Protein AF-X1K268-F1 (afdb_monomer_lite)

Foldseek 3Di:
DDPVVVCVVLVWPDWDFDQDPVVRDTDIDTHNDDCPDPD

Organism: NCBI:txid412755

Structure (mmCIF, N/CA/C/O backbone):
data_AF-X1K268-F1
#
_entry.id   AF-X1K268-F1
#
loop_
_atom_site.group_PDB
_atom_site.id
_atom_site.type_symbol
_atom_site.label_atom_id
_atom_site.label_alt_id
_atom_site.label_comp_id
_atom_site.label_asym_id
_atom_site.label_entity_id
_atom_site.label_seq_id
_atom_site.pdbx_PDB_ins_code
_atom_site.Cartn_x
_atom_site.Cartn_y
_atom_site.Cartn_z
_atom_site.occupancy
_atom_site.B_iso_or_equiv
_atom_site.auth_seq_id
_atom_site.auth_comp_id
_atom_site.auth_asym_id
_atom_site.auth_atom_id
_atom_site.pdbx_PDB_model_num
ATOM 1 N N . MET A 1 1 ? 5.047 12.663 5.336 1.00 62.53 1 MET A N 1
ATOM 2 C CA . MET A 1 1 ? 5.194 11.241 4.967 1.00 62.53 1 MET A CA 1
ATOM 3 C C . MET A 1 1 ? 4.516 11.088 3.621 1.00 62.53 1 MET A C 1
ATOM 5 O O . MET A 1 1 ? 3.295 11.119 3.582 1.00 62.53 1 MET A O 1
ATOM 9 N N . ASP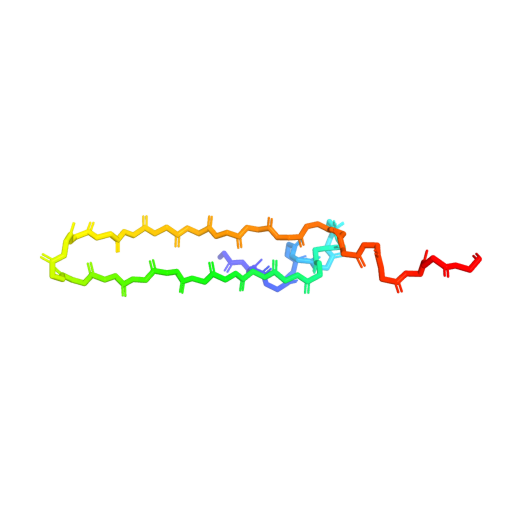 A 1 2 ? 5.285 11.064 2.536 1.00 88.69 2 ASP A N 1
ATOM 10 C CA . ASP A 1 2 ? 4.738 10.902 1.187 1.00 88.69 2 ASP A CA 1
ATOM 11 C C . ASP A 1 2 ? 4.812 9.423 0.806 1.00 88.69 2 ASP A C 1
ATOM 13 O O . ASP A 1 2 ? 5.881 8.903 0.487 1.00 88.69 2 ASP A O 1
ATOM 17 N N . ILE A 1 3 ? 3.694 8.716 0.966 1.00 87.06 3 ILE A N 1
ATOM 18 C CA . ILE A 1 3 ? 3.643 7.277 0.705 1.00 87.06 3 ILE A CA 1
ATOM 19 C C . ILE A 1 3 ? 3.722 6.980 -0.789 1.00 87.06 3 ILE A C 1
ATOM 21 O O . ILE A 1 3 ? 4.383 6.023 -1.171 1.00 8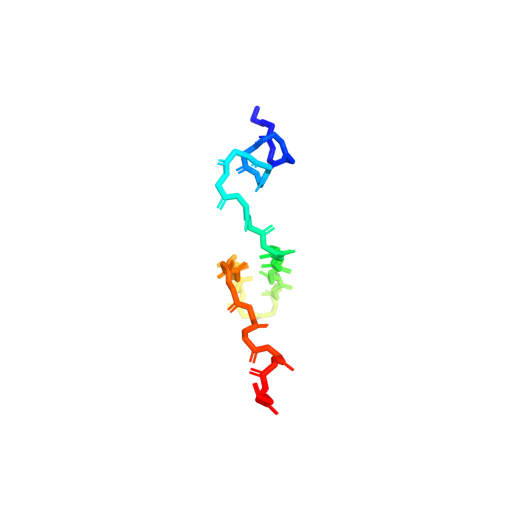7.06 3 ILE A O 1
ATOM 25 N N . PHE A 1 4 ? 3.139 7.840 -1.625 1.00 87.56 4 PHE A N 1
ATOM 26 C CA . PHE A 1 4 ? 3.179 7.683 -3.074 1.00 87.56 4 PHE A CA 1
ATOM 27 C C . PHE A 1 4 ? 4.577 7.976 -3.620 1.00 87.56 4 PHE A C 1
ATOM 29 O O . PHE A 1 4 ? 5.063 7.226 -4.462 1.00 87.56 4 PHE A O 1
ATOM 36 N N . GLY A 1 5 ? 5.269 8.983 -3.075 1.00 90.50 5 GLY A N 1
ATOM 37 C CA . GLY A 1 5 ? 6.674 9.244 -3.400 1.00 90.50 5 GLY A CA 1
ATOM 38 C C . GLY A 1 5 ? 7.584 8.052 -3.086 1.00 90.50 5 GLY A C 1
ATOM 39 O O . GLY A 1 5 ? 8.403 7.665 -3.914 1.00 90.50 5 GLY A O 1
ATOM 40 N N . LYS A 1 6 ? 7.386 7.401 -1.932 1.00 89.38 6 LYS A N 1
ATOM 41 C CA . LYS A 1 6 ? 8.125 6.176 -1.584 1.00 89.38 6 LYS A CA 1
ATOM 42 C C . LYS A 1 6 ? 7.716 4.969 -2.426 1.00 89.38 6 LYS A C 1
ATOM 44 O O . LYS A 1 6 ? 8.569 4.157 -2.755 1.00 89.38 6 LYS A O 1
ATOM 49 N N . MET A 1 7 ? 6.439 4.837 -2.782 1.00 88.69 7 MET A N 1
ATOM 50 C CA . MET A 1 7 ? 5.996 3.786 -3.702 1.00 88.69 7 MET A CA 1
ATOM 51 C C . MET A 1 7 ? 6.715 3.882 -5.045 1.00 88.69 7 MET A C 1
ATOM 53 O O . MET A 1 7 ? 7.205 2.872 -5.531 1.00 88.69 7 MET A O 1
ATOM 57 N N . ALA A 1 8 ? 6.846 5.096 -5.582 1.00 86.94 8 ALA A N 1
ATOM 58 C CA . ALA A 1 8 ? 7.564 5.345 -6.826 1.00 86.94 8 ALA A CA 1
ATOM 59 C C . ALA A 1 8 ? 9.088 5.162 -6.696 1.00 86.94 8 ALA A C 1
ATOM 61 O O . ALA A 1 8 ? 9.711 4.635 -7.609 1.00 86.94 8 ALA A O 1
ATOM 62 N N . GLU A 1 9 ? 9.698 5.572 -5.574 1.00 91.31 9 GLU A N 1
ATOM 63 C CA . GLU A 1 9 ? 11.147 5.421 -5.332 1.00 91.31 9 GLU A CA 1
ATOM 64 C C . GLU A 1 9 ? 11.598 3.952 -5.347 1.00 91.31 9 GLU A C 1
ATOM 66 O O . GLU A 1 9 ? 12.674 3.641 -5.853 1.00 91.31 9 GLU A O 1
ATOM 71 N N . TYR A 1 10 ? 10.775 3.060 -4.793 1.00 88.12 10 TYR A N 1
ATOM 72 C CA . TYR A 1 10 ? 11.088 1.636 -4.631 1.00 88.12 10 TYR A CA 1
ATOM 73 C C . TYR A 1 10 ? 10.294 0.721 -5.574 1.00 88.12 10 TYR A C 1
ATOM 75 O O . TYR A 1 10 ? 1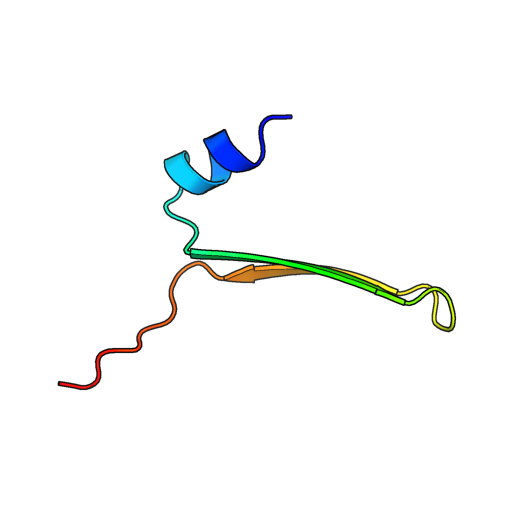0.338 -0.494 -5.395 1.00 88.12 10 TYR A O 1
ATOM 83 N N . ASP A 1 11 ? 9.570 1.301 -6.535 1.00 87.44 11 ASP A N 1
ATOM 84 C CA . ASP A 1 11 ? 8.746 0.604 -7.532 1.00 87.44 11 ASP A CA 1
ATOM 85 C C . ASP A 1 11 ? 7.779 -0.433 -6.926 1.00 87.44 11 ASP A C 1
ATOM 87 O O . ASP A 1 11 ? 7.648 -1.564 -7.382 1.00 87.44 11 ASP A O 1
ATOM 91 N N . TYR A 1 12 ? 7.113 -0.057 -5.831 1.00 87.81 12 TYR A N 1
ATOM 92 C CA . TYR A 1 12 ? 6.106 -0.903 -5.198 1.00 87.81 12 TYR A CA 1
ATOM 93 C C . TYR A 1 12 ? 4.842 -0.972 -6.053 1.00 87.81 12 TYR A C 1
ATOM 95 O O . TYR A 1 12 ? 4.180 0.048 -6.259 1.00 87.81 12 TYR A O 1
ATOM 103 N N . GLU A 1 13 ? 4.432 -2.177 -6.441 1.00 86.62 13 GLU A N 1
ATOM 104 C CA . GLU A 1 13 ? 3.199 -2.369 -7.206 1.00 86.62 13 GLU A CA 1
ATOM 105 C C . GLU A 1 13 ? 1.940 -2.013 -6.407 1.00 86.62 13 GLU A C 1
ATOM 107 O O . GLU A 1 13 ? 1.056 -1.312 -6.904 1.00 86.62 13 GLU A O 1
ATOM 112 N N . GLN A 1 14 ? 1.825 -2.508 -5.169 1.00 87.31 14 GLN A N 1
ATOM 113 C CA . GLN A 1 14 ? 0.631 -2.306 -4.344 1.00 87.31 14 GLN A CA 1
ATOM 114 C C . GLN A 1 14 ? 0.944 -2.213 -2.851 1.00 87.31 14 GLN A C 1
ATOM 116 O O . GLN A 1 14 ? 1.809 -2.902 -2.308 1.00 87.31 14 GLN A O 1
ATOM 121 N N . ILE A 1 15 ? 0.147 -1.394 -2.162 1.00 89.81 15 ILE A N 1
ATOM 122 C CA . ILE A 1 15 ? 0.081 -1.336 -0.701 1.00 89.81 15 ILE A CA 1
ATOM 123 C C . ILE A 1 15 ? -1.371 -1.558 -0.282 1.00 89.81 15 ILE A C 1
ATOM 125 O O . ILE A 1 15 ? -2.264 -0.819 -0.697 1.00 89.81 15 ILE A O 1
ATOM 129 N N . VAL A 1 16 ? -1.600 -2.553 0.574 1.00 92.56 16 VAL A N 1
ATOM 130 C CA . VAL A 1 16 ? -2.922 -2.894 1.108 1.00 92.56 16 VAL A CA 1
ATOM 131 C C . VAL A 1 16 ? -2.955 -2.608 2.607 1.00 92.56 16 VAL A C 1
ATOM 133 O O . VAL A 1 16 ? -2.162 -3.148 3.381 1.00 92.56 16 VAL A O 1
ATOM 136 N N . PHE A 1 17 ? -3.899 -1.763 3.022 1.00 93.50 17 PHE A N 1
ATOM 137 C CA . PHE A 1 17 ? -4.163 -1.467 4.428 1.00 93.50 17 PHE A CA 1
ATOM 138 C C . PHE A 1 17 ? -5.294 -2.355 4.939 1.00 93.50 17 PHE A C 1
ATOM 140 O O . PHE A 1 17 ? -6.426 -2.264 4.465 1.00 93.50 17 PHE A O 1
ATOM 147 N N . CY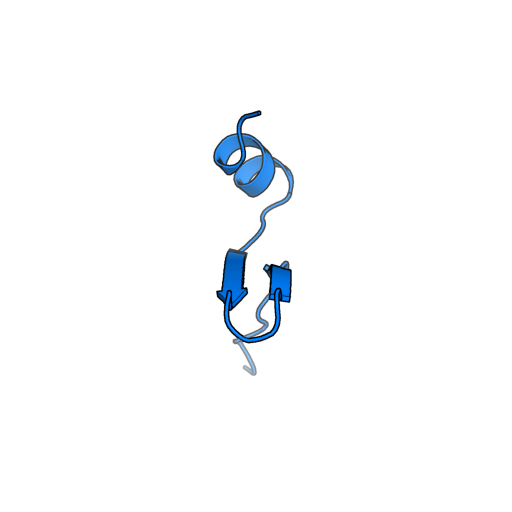S A 1 18 ? -5.002 -3.185 5.934 1.00 94.25 18 CYS A N 1
ATOM 148 C CA . CYS A 1 18 ? -5.989 -4.035 6.583 1.00 94.25 18 CYS A CA 1
ATOM 149 C C . CYS A 1 18 ? -6.305 -3.483 7.972 1.00 94.25 18 CYS A C 1
ATOM 151 O O . CYS A 1 18 ? -5.419 -3.329 8.818 1.00 94.25 18 CYS A O 1
ATOM 153 N N . HIS A 1 19 ? -7.585 -3.218 8.212 1.00 96.06 19 HIS A N 1
ATOM 154 C CA . HIS A 1 19 ? -8.086 -2.789 9.506 1.00 96.06 19 HIS A CA 1
ATOM 155 C C . HIS A 1 19 ? -9.344 -3.580 9.850 1.00 96.06 19 HIS A C 1
ATOM 157 O O . HIS A 1 19 ? -10.356 -3.451 9.164 1.00 96.06 19 HIS A O 1
ATOM 163 N N . ASP A 1 20 ? -9.275 -4.374 10.915 1.00 95.12 20 ASP A N 1
ATOM 164 C CA . ASP A 1 20 ? -10.436 -5.054 11.485 1.00 95.12 20 ASP A CA 1
ATOM 165 C C . ASP A 1 20 ? -10.556 -4.697 12.977 1.00 95.12 20 ASP A C 1
ATOM 167 O O . ASP A 1 20 ? -9.790 -5.200 13.804 1.00 95.12 20 ASP A O 1
ATOM 171 N N . PRO A 1 21 ? -11.510 -3.823 13.346 1.00 95.44 21 PRO A N 1
ATOM 172 C CA . PRO A 1 21 ? -11.740 -3.428 14.732 1.00 95.44 21 PRO A CA 1
ATOM 173 C C . PRO A 1 21 ? -12.197 -4.573 15.639 1.00 95.44 21 PRO A C 1
ATOM 175 O O . PRO A 1 21 ? -11.930 -4.525 16.838 1.00 95.44 21 PRO A O 1
ATOM 178 N N . SER A 1 22 ? -12.884 -5.586 15.098 1.00 96.00 22 SER A N 1
ATOM 179 C CA . SER A 1 22 ? -13.474 -6.673 15.892 1.00 96.00 22 SER A CA 1
ATOM 180 C C . SER A 1 22 ? -12.411 -7.557 16.545 1.00 96.00 22 SER A C 1
ATOM 182 O O . SER A 1 22 ? -12.601 -8.049 17.655 1.00 96.00 22 SER A O 1
ATOM 184 N N . VAL A 1 23 ? -11.262 -7.682 15.879 1.00 96.19 23 VAL A N 1
ATOM 185 C CA . VAL A 1 23 ? -10.077 -8.409 16.353 1.00 96.19 23 VAL A CA 1
ATOM 186 C C . VAL A 1 23 ? -8.893 -7.479 16.644 1.00 96.19 23 VAL A C 1
ATOM 188 O O . VAL A 1 23 ? -7.790 -7.948 16.916 1.00 96.19 23 VAL A O 1
ATOM 191 N N . ASN A 1 24 ? -9.106 -6.158 16.590 1.00 94.12 24 ASN A N 1
ATOM 192 C CA . ASN A 1 24 ? -8.070 -5.126 16.700 1.00 94.12 24 ASN A CA 1
ATOM 193 C C . ASN A 1 24 ? -6.870 -5.364 15.752 1.00 94.12 24 ASN A C 1
ATOM 195 O O . ASN A 1 24 ? -5.716 -5.098 16.098 1.00 94.12 24 ASN A O 1
ATOM 199 N N . LEU A 1 25 ? -7.139 -5.873 14.546 1.00 93.31 25 LEU A N 1
ATOM 200 C CA . LEU A 1 25 ? -6.124 -6.098 13.525 1.00 93.31 25 LEU A CA 1
ATOM 201 C C . LEU A 1 25 ? -5.813 -4.783 12.818 1.00 93.31 25 LEU A C 1
ATOM 203 O O . LEU A 1 25 ? -6.691 -4.130 12.252 1.00 93.31 25 LEU A O 1
ATOM 207 N N . LYS A 1 26 ? -4.531 -4.435 12.812 1.00 96.06 26 LYS A N 1
ATOM 208 C CA . LYS A 1 26 ? -3.953 -3.358 12.010 1.00 96.06 26 LYS A CA 1
ATOM 209 C C . LYS A 1 26 ? -2.738 -3.935 11.311 1.00 96.06 26 LYS A C 1
ATOM 211 O O . LYS A 1 26 ? -1.727 -4.194 11.959 1.00 96.06 26 LYS A O 1
ATOM 216 N N . ALA A 1 27 ? -2.859 -4.171 10.014 1.00 94.25 27 ALA A N 1
ATOM 217 C CA . ALA A 1 27 ? -1.793 -4.741 9.207 1.00 94.25 27 ALA A CA 1
ATOM 218 C C . ALA A 1 27 ? -1.600 -3.929 7.926 1.00 94.25 27 ALA A C 1
ATOM 220 O O . ALA A 1 27 ? -2.537 -3.334 7.393 1.00 94.25 27 ALA A O 1
ATOM 221 N N . ILE A 1 28 ? -0.360 -3.903 7.453 1.00 93.25 28 ILE A N 1
ATOM 222 C CA . ILE A 1 28 ? 0.022 -3.292 6.185 1.00 93.25 28 ILE A CA 1
ATOM 223 C C . ILE A 1 28 ? 0.718 -4.385 5.392 1.00 93.25 28 ILE A C 1
ATOM 225 O O . ILE A 1 28 ? 1.706 -4.951 5.862 1.00 93.25 28 ILE A O 1
ATOM 229 N N . ILE A 1 29 ? 0.181 -4.694 4.218 1.00 92.06 29 ILE A N 1
ATOM 230 C CA . ILE A 1 29 ? 0.756 -5.665 3.294 1.00 92.06 29 ILE A CA 1
ATOM 231 C C . ILE A 1 29 ? 1.347 -4.873 2.138 1.00 92.06 29 ILE A C 1
ATOM 233 O O . ILE A 1 29 ? 0.664 -4.051 1.526 1.00 92.06 29 ILE A O 1
ATOM 237 N N . ILE A 1 30 ? 2.625 -5.107 1.872 1.00 89.75 30 ILE A N 1
ATOM 238 C CA . ILE A 1 30 ? 3.359 -4.444 0.804 1.00 89.75 30 ILE A CA 1
ATOM 239 C C . ILE A 1 30 ? 3.713 -5.495 -0.241 1.00 89.75 30 ILE A C 1
ATOM 241 O O . ILE A 1 30 ? 4.277 -6.537 0.093 1.00 89.75 30 ILE A O 1
ATOM 245 N N . ILE A 1 31 ? 3.358 -5.221 -1.490 1.00 89.69 31 ILE A N 1
ATOM 246 C CA . ILE A 1 31 ? 3.596 -6.106 -2.622 1.00 89.69 31 ILE A CA 1
ATOM 247 C C . ILE A 1 31 ? 4.606 -5.405 -3.529 1.00 89.69 31 ILE A C 1
ATOM 249 O O . ILE A 1 31 ? 4.312 -4.352 -4.092 1.00 89.69 31 ILE A O 1
ATOM 253 N N . HIS A 1 32 ? 5.816 -5.963 -3.592 1.00 84.56 32 HIS A N 1
ATOM 254 C CA . HIS A 1 32 ? 6.922 -5.428 -4.392 1.00 84.56 32 HIS A CA 1
ATOM 255 C C . HIS A 1 32 ? 6.842 -5.836 -5.866 1.00 84.56 32 HIS A C 1
ATOM 257 O O . HIS A 1 32 ? 7.191 -5.039 -6.718 1.00 84.56 32 HIS A O 1
ATOM 263 N N . ASP A 1 33 ? 6.420 -7.068 -6.146 1.00 76.50 33 ASP A N 1
ATOM 264 C CA . ASP A 1 33 ? 6.382 -7.650 -7.489 1.00 76.50 33 ASP A CA 1
ATOM 265 C C . ASP A 1 33 ? 5.312 -8.747 -7.493 1.00 76.50 33 ASP A C 1
ATOM 267 O O . ASP A 1 33 ? 5.336 -9.657 -6.651 1.00 76.50 33 ASP A O 1
ATOM 271 N N . THR A 1 34 ? 4.352 -8.652 -8.407 1.00 75.25 34 THR A N 1
ATOM 272 C CA . THR A 1 34 ? 3.484 -9.763 -8.776 1.00 75.25 34 THR A CA 1
ATOM 273 C C . THR A 1 34 ? 3.890 -10.224 -10.159 1.00 75.25 34 THR A C 1
ATOM 275 O O . THR A 1 34 ? 3.332 -9.800 -11.170 1.00 75.25 34 THR A O 1
ATOM 278 N N . CYS A 1 35 ? 4.848 -11.154 -10.198 1.00 66.75 35 CYS A N 1
ATOM 279 C CA . CYS A 1 35 ? 5.231 -11.850 -11.418 1.00 66.75 35 CYS A CA 1
ATOM 280 C C . CYS A 1 35 ? 3.997 -12.539 -12.026 1.00 66.75 35 CYS A C 1
ATOM 282 O O . CYS A 1 35 ? 3.642 -13.672 -11.703 1.00 66.75 35 CYS A O 1
ATOM 284 N N . THR A 1 36 ? 3.310 -11.809 -12.899 1.00 62.84 36 THR A N 1
ATOM 285 C CA . THR A 1 36 ? 2.099 -12.214 -13.617 1.00 62.84 36 THR A CA 1
ATOM 286 C C . THR A 1 36 ? 2.422 -12.614 -15.056 1.00 62.84 36 THR A C 1
ATOM 288 O O . THR A 1 36 ? 1.524 -12.940 -15.828 1.00 62.84 36 THR A O 1
ATOM 291 N N . HIS A 1 37 ? 3.710 -12.669 -15.409 1.00 50.00 37 HIS A N 1
ATOM 292 C CA .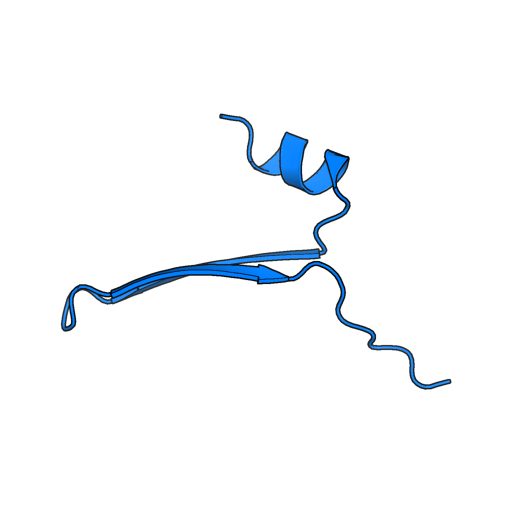 HIS A 1 37 ? 4.200 -13.196 -16.675 1.00 50.00 37 HIS A CA 1
ATOM 293 C C . HIS A 1 37 ? 4.890 -14.549 -16.460 1.00 50.00 37 HIS A C 1
ATOM 295 O O . HIS A 1 37 ? 6.072 -14.628 -16.141 1.00 50.00 37 HIS A O 1
ATOM 301 N N . ILE A 1 38 ? 4.127 -15.628 -16.648 1.00 51.88 38 ILE A N 1
ATOM 302 C CA . ILE A 1 38 ? 4.666 -16.923 -17.072 1.00 51.88 38 ILE 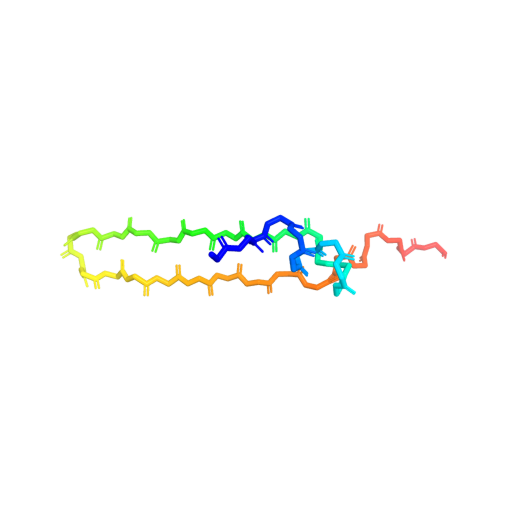A CA 1
ATOM 303 C C . ILE A 1 38 ? 4.472 -16.963 -18.590 1.00 51.88 38 ILE A C 1
ATOM 305 O O . ILE A 1 38 ? 3.448 -17.447 -19.068 1.00 51.88 38 ILE A O 1
ATOM 309 N N . PHE A 1 39 ? 5.424 -16.394 -19.326 1.00 42.38 39 PHE A N 1
ATOM 310 C CA . PHE A 1 39 ? 5.664 -16.658 -20.745 1.00 42.38 39 PHE A CA 1
ATOM 311 C C . PHE A 1 39 ? 7.168 -16.620 -20.998 1.00 42.38 39 PHE A C 1
ATOM 313 O O . PHE A 1 39 ? 7.817 -15.685 -20.478 1.00 42.38 39 PHE A O 1
#

Sequence (39 aa):
MDIFGKMAEYDYEQIVFCHDPSVNLKAIIIIHDTCTHIF

Secondary structure (DSSP, 8-state):
--HHHHHHHTT--EEEEEEETTTTEEEEEEES-------

Radius of gyration: 13.43 Å; chains: 1; bounding box: 25×28×37 Å

pLDDT: mean 84.91, std 13.53, range [42.38, 96.19]